Protein AF-A0A7S2AVC4-F1 (afdb_monomer_lite)

Radius of gyration: 18.55 Å; chains: 1; bounding box: 51×49×46 Å

Secondary structure (DSSP, 8-state):
---------PPP-----SSSTT-B-TTSSBHHHHHGGGTS-EEE----SS---EEE--S--EEEEEEESTTHHHHHHHHHHHHHTTT--EEEEEEEEPTT--SHHHHHHHHHHHHHHHHHHHTT-TTTTSPPGGGGEEEEPPPPSSS-HHHHHHHTHHHHHHHHHHTTPPP-

Organism: NCBI:txid236787

Structure (mmCIF, N/CA/C/O backbone):
data_AF-A0A7S2AVC4-F1
#
_entry.id   AF-A0A7S2AVC4-F1
#
loop_
_atom_site.group_PDB
_atom_site.id
_atom_site.type_symbol
_atom_site.label_atom_id
_atom_site.label_alt_id
_atom_site.label_comp_id
_atom_site.label_asym_id
_atom_site.label_entity_id
_atom_site.label_seq_id
_atom_site.pdbx_PDB_ins_code
_atom_site.Cartn_x
_atom_site.Cartn_y
_atom_site.Cartn_z
_atom_site.occupancy
_atom_site.B_iso_or_equiv
_atom_site.auth_seq_id
_atom_site.auth_comp_id
_atom_site.auth_asym_id
_atom_site.auth_atom_id
_atom_site.pdbx_PDB_model_num
ATOM 1 N N . ALA A 1 1 ? -36.467 -29.232 -3.369 1.00 39.41 1 ALA A N 1
ATOM 2 C CA . ALA A 1 1 ? -35.119 -29.154 -2.788 1.00 39.41 1 ALA A CA 1
ATOM 3 C C . ALA A 1 1 ? -34.151 -28.778 -3.899 1.00 39.41 1 ALA A C 1
ATOM 5 O O . ALA A 1 1 ? -33.600 -29.658 -4.531 1.00 39.41 1 ALA A O 1
ATOM 6 N N . GLU A 1 2 ? -34.013 -27.481 -4.162 1.00 35.97 2 GLU A N 1
ATOM 7 C CA . GLU A 1 2 ? -32.877 -26.891 -4.877 1.00 35.97 2 GLU A CA 1
ATOM 8 C C . GLU A 1 2 ? -32.658 -25.523 -4.230 1.00 35.97 2 GLU A C 1
ATOM 10 O O . GLU A 1 2 ? -33.353 -24.552 -4.517 1.00 35.97 2 GLU A O 1
ATOM 15 N N . ALA A 1 3 ? -31.768 -25.487 -3.241 1.00 42.81 3 ALA A N 1
ATOM 16 C CA . ALA A 1 3 ? -31.252 -24.249 -2.684 1.00 42.81 3 ALA A CA 1
ATOM 17 C C . ALA A 1 3 ? -30.098 -23.803 -3.587 1.00 42.81 3 ALA A C 1
ATOM 19 O O . ALA A 1 3 ? -28.941 -24.134 -3.341 1.00 42.81 3 ALA A O 1
ATOM 20 N N . LEU A 1 4 ? -30.420 -23.098 -4.671 1.00 43.47 4 LEU A N 1
ATOM 21 C CA . LEU A 1 4 ? -29.420 -22.405 -5.477 1.00 43.47 4 LEU A CA 1
ATOM 22 C C . LEU A 1 4 ? -29.094 -21.086 -4.775 1.00 43.47 4 LEU A C 1
ATOM 24 O O . LEU A 1 4 ? -29.768 -20.073 -4.952 1.00 43.47 4 LEU A O 1
ATOM 28 N N . GLY A 1 5 ? -28.069 -21.135 -3.923 1.00 37.22 5 GLY A N 1
ATOM 29 C CA . GLY A 1 5 ? -27.410 -19.958 -3.375 1.00 37.22 5 GLY A CA 1
ATOM 30 C C . GLY A 1 5 ? -26.788 -19.146 -4.506 1.00 37.22 5 GLY A C 1
ATOM 31 O O . GLY A 1 5 ? -25.650 -19.387 -4.896 1.00 37.22 5 GLY A O 1
ATOM 32 N N . GLY A 1 6 ? -27.545 -18.196 -5.054 1.00 3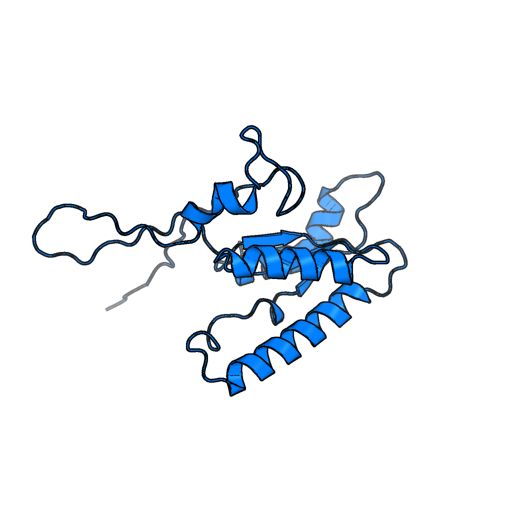8.56 6 GLY A N 1
ATOM 33 C CA . GLY A 1 6 ? -26.982 -17.153 -5.900 1.00 38.56 6 GLY A CA 1
ATOM 34 C C . GLY A 1 6 ? -25.980 -16.355 -5.071 1.00 38.56 6 GLY A C 1
ATOM 35 O O . GLY A 1 6 ? -26.344 -15.821 -4.023 1.00 38.56 6 GLY A O 1
ATOM 36 N N . ALA A 1 7 ? -24.720 -16.312 -5.507 1.00 49.44 7 ALA A N 1
ATOM 37 C CA . ALA A 1 7 ? -23.694 -15.495 -4.873 1.00 49.44 7 ALA A CA 1
ATOM 38 C C . ALA A 1 7 ? -24.198 -14.045 -4.790 1.00 49.44 7 ALA A C 1
ATOM 40 O O . ALA A 1 7 ? -24.420 -13.399 -5.817 1.00 49.44 7 ALA A O 1
ATOM 41 N N . GLN A 1 8 ? -24.433 -13.556 -3.571 1.00 47.81 8 GLN A N 1
ATOM 42 C CA . GLN A 1 8 ? -24.803 -12.167 -3.312 1.00 47.81 8 GLN A CA 1
ATOM 43 C C . GLN A 1 8 ? -23.666 -11.277 -3.830 1.00 47.81 8 GLN A C 1
ATOM 45 O O . GLN A 1 8 ? -22.575 -11.256 -3.264 1.00 47.81 8 GLN A O 1
ATOM 50 N N . ARG A 1 9 ? -23.891 -10.587 -4.954 1.00 54.25 9 ARG A N 1
ATOM 51 C CA . ARG A 1 9 ? -22.955 -9.582 -5.468 1.00 54.25 9 ARG A CA 1
ATOM 52 C C . ARG A 1 9 ? -23.174 -8.296 -4.683 1.00 54.25 9 ARG A C 1
ATOM 54 O O . ARG A 1 9 ? -24.168 -7.607 -4.893 1.00 54.25 9 ARG A O 1
ATOM 61 N N . HIS A 1 10 ? -22.258 -7.988 -3.774 1.00 61.53 10 HIS A N 1
ATOM 62 C CA . HIS A 1 10 ? -22.232 -6.684 -3.122 1.00 61.53 10 HIS A CA 1
ATOM 63 C C . HIS A 1 10 ? -21.694 -5.626 -4.102 1.00 61.53 10 HIS A C 1
ATOM 65 O O . HIS A 1 10 ? -20.789 -5.932 -4.883 1.00 61.53 10 HIS A O 1
ATOM 71 N N . PRO A 1 11 ? -22.248 -4.400 -4.114 1.00 71.62 11 PRO A N 1
ATOM 72 C CA . PRO A 1 11 ? -21.714 -3.316 -4.933 1.00 71.62 11 PRO A CA 1
ATOM 73 C C . PRO A 1 11 ? -20.292 -2.947 -4.479 1.00 71.62 11 PRO A C 1
ATOM 75 O O . PRO A 1 11 ? -20.041 -2.817 -3.282 1.00 71.62 11 PRO A O 1
ATOM 78 N N . LEU A 1 12 ? -19.372 -2.770 -5.434 1.00 77.38 12 LEU A N 1
ATOM 79 C CA . LEU A 1 12 ? -18.005 -2.305 -5.179 1.00 77.38 12 LEU A CA 1
ATOM 80 C C . LEU A 1 12 ? -17.975 -0.774 -5.136 1.00 77.38 12 LEU A C 1
ATOM 82 O O . LEU A 1 12 ? -18.397 -0.117 -6.088 1.00 77.38 12 LEU A O 1
ATOM 86 N N . MET A 1 13 ? -17.429 -0.219 -4.056 1.00 83.44 13 MET A N 1
ATOM 87 C CA . MET A 1 13 ? -17.100 1.199 -3.931 1.00 83.44 13 MET A CA 1
ATOM 88 C C . MET A 1 13 ? -15.586 1.344 -3.794 1.00 83.44 13 MET A C 1
ATOM 90 O O . MET A 1 13 ? -14.987 0.740 -2.909 1.00 83.44 13 MET A O 1
ATOM 94 N N . LEU A 1 14 ? -14.977 2.146 -4.667 1.00 86.69 14 LEU A N 1
ATOM 95 C CA . LEU A 1 14 ? -13.565 2.506 -4.583 1.00 86.69 14 LEU A CA 1
ATOM 96 C C . LEU A 1 14 ? -13.450 3.936 -4.055 1.00 86.69 14 LEU A C 1
ATOM 98 O O . LEU A 1 14 ? -14.119 4.839 -4.557 1.00 86.69 14 LEU A O 1
ATOM 102 N N . VAL A 1 15 ? -12.606 4.125 -3.042 1.00 89.81 15 VAL A N 1
ATOM 103 C CA . VAL A 1 15 ? -12.277 5.437 -2.477 1.00 89.81 15 VAL A CA 1
ATOM 104 C C . VAL A 1 15 ? -10.789 5.667 -2.698 1.00 89.81 15 VAL A C 1
ATOM 106 O O . VAL A 1 15 ? -9.959 5.021 -2.065 1.00 89.81 15 VAL A O 1
ATOM 109 N N . GLU A 1 16 ? -10.458 6.564 -3.621 1.00 93.38 16 GLU A N 1
ATOM 110 C CA . GLU A 1 16 ? -9.077 6.953 -3.899 1.00 93.38 16 GLU A CA 1
ATOM 111 C C . GLU A 1 16 ? -8.648 8.094 -2.965 1.00 93.38 16 GLU A C 1
ATOM 113 O O . GLU A 1 16 ? -9.352 9.094 -2.807 1.00 93.38 16 GLU A O 1
ATOM 118 N N . THR A 1 17 ? -7.488 7.937 -2.328 1.00 94.00 17 THR A N 1
ATOM 119 C CA . THR A 1 17 ? -6.855 8.962 -1.485 1.00 94.00 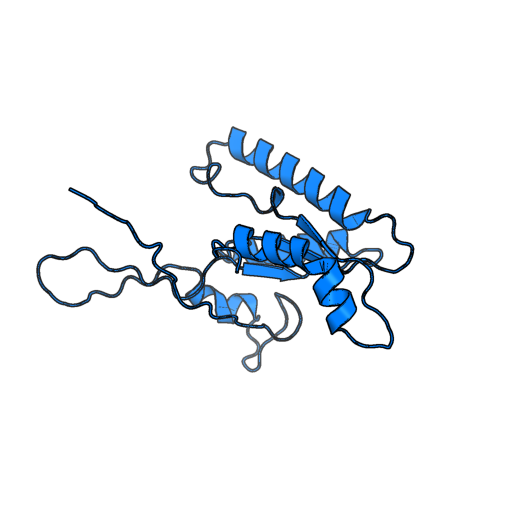17 THR A CA 1
ATOM 120 C C . THR A 1 17 ? -6.061 9.962 -2.328 1.00 94.00 17 THR A C 1
ATOM 122 O O . THR A 1 17 ? -5.679 9.667 -3.453 1.00 94.00 17 THR A O 1
ATOM 125 N N . ALA A 1 18 ? -5.729 11.135 -1.783 1.00 94.25 18 ALA A N 1
ATOM 126 C CA . ALA A 1 18 ? -4.965 12.151 -2.516 1.00 94.25 18 ALA A CA 1
ATOM 127 C C . ALA A 1 18 ? -3.482 12.196 -2.090 1.00 94.25 18 ALA A C 1
ATOM 129 O O . ALA A 1 18 ? -3.132 12.830 -1.101 1.00 94.25 18 ALA A O 1
ATOM 130 N N . GLY A 1 19 ? -2.576 11.579 -2.842 1.00 94.94 19 GLY A N 1
ATOM 131 C CA . GLY A 1 19 ? -1.161 11.497 -2.454 1.00 94.94 19 GLY A CA 1
ATOM 132 C C . GLY A 1 19 ? -0.866 10.279 -1.575 1.00 94.94 19 GLY A C 1
ATOM 133 O O . GLY A 1 19 ? -1.485 9.233 -1.743 1.00 94.94 19 GLY A O 1
ATOM 134 N N . GLY A 1 20 ? 0.115 10.383 -0.676 1.00 95.00 20 GLY A N 1
ATOM 135 C CA . GLY A 1 20 ? 0.579 9.258 0.141 1.00 95.00 20 GLY A CA 1
ATOM 136 C C . GLY A 1 20 ? -0.269 9.010 1.391 1.00 95.00 20 GLY A C 1
ATOM 137 O O . GLY A 1 20 ? -1.036 9.868 1.828 1.00 95.00 20 GLY A O 1
ATOM 138 N N . ALA A 1 21 ? -0.059 7.855 2.033 1.00 94.94 21 ALA A N 1
ATOM 139 C CA . ALA A 1 21 ? -0.800 7.436 3.230 1.00 94.94 21 ALA A CA 1
ATOM 140 C C . ALA A 1 21 ? -0.827 8.503 4.346 1.00 94.94 21 ALA A C 1
ATOM 142 O O . ALA A 1 21 ? -1.852 8.723 4.990 1.00 94.94 21 ALA A O 1
ATOM 143 N N . LEU A 1 22 ? 0.296 9.196 4.554 1.00 96.69 22 LEU A N 1
ATOM 144 C CA . LEU A 1 22 ? 0.447 10.247 5.566 1.00 96.69 22 LEU A CA 1
ATOM 145 C C . LEU A 1 22 ? 0.492 11.658 4.965 1.00 96.69 22 LEU A C 1
ATOM 147 O O . LEU A 1 22 ? 1.012 12.580 5.588 1.00 96.69 22 LEU A O 1
ATOM 151 N N . SER A 1 23 ? -0.029 11.853 3.754 1.00 97.44 23 SER A N 1
ATOM 152 C CA . SER A 1 23 ? -0.191 13.203 3.217 1.00 97.44 23 SER A CA 1
ATOM 153 C C . SER A 1 23 ? -1.181 13.999 4.083 1.00 97.44 23 SER A C 1
ATOM 155 O O . SER A 1 23 ? -2.190 13.439 4.521 1.00 97.44 23 SER A O 1
ATOM 157 N N . PRO A 1 24 ? -0.929 15.295 4.346 1.00 97.19 24 PRO A N 1
ATOM 158 C CA . PRO A 1 24 ? -1.878 16.139 5.060 1.00 97.19 24 PRO A CA 1
ATOM 159 C C . PRO A 1 24 ? -3.117 16.387 4.191 1.00 97.19 24 PRO A C 1
ATOM 161 O O . PRO A 1 24 ? -3.011 16.745 3.018 1.00 97.19 24 PRO A O 1
ATOM 164 N N . GLY A 1 25 ? -4.299 16.198 4.768 1.00 94.81 25 GLY A N 1
ATOM 165 C CA . GLY A 1 25 ? -5.562 16.611 4.169 1.00 94.81 25 GLY A CA 1
ATOM 166 C C . GLY A 1 25 ? -5.824 18.112 4.352 1.00 94.81 25 GLY A C 1
ATOM 167 O O . GLY A 1 25 ? -5.067 18.802 5.038 1.00 94.81 25 GLY A O 1
ATOM 168 N N . PRO A 1 26 ? -6.935 18.638 3.804 1.00 93.75 26 PRO A N 1
ATOM 169 C CA . PRO A 1 26 ? -7.289 20.058 3.915 1.00 93.75 26 PRO A CA 1
ATOM 170 C C . PRO A 1 26 ? -7.438 20.572 5.357 1.00 93.75 26 PRO A C 1
ATOM 172 O O . PRO A 1 26 ? -7.290 21.765 5.601 1.00 93.75 26 PRO A O 1
ATOM 175 N N . SER A 1 27 ? -7.717 19.683 6.318 1.00 93.31 27 SER A N 1
ATOM 176 C CA . SER A 1 27 ? -7.790 19.999 7.752 1.00 93.31 27 SER A CA 1
ATOM 177 C C . SER A 1 27 ? -6.427 20.023 8.459 1.00 93.31 27 SER A C 1
ATOM 179 O O . SER A 1 27 ? -6.367 20.334 9.645 1.00 93.31 27 SER A O 1
ATOM 181 N N . GLY A 1 28 ? -5.343 19.644 7.776 1.00 94.25 28 GLY A N 1
ATOM 182 C CA . GLY A 1 28 ? -4.017 19.423 8.361 1.00 94.25 28 GLY A CA 1
ATOM 183 C C . GLY A 1 28 ? -3.831 18.051 9.021 1.00 94.25 28 GLY A C 1
ATOM 184 O O . GLY A 1 28 ? -2.700 17.670 9.310 1.00 94.25 28 GLY A O 1
ATOM 185 N N . SER A 1 29 ? -4.906 17.282 9.225 1.00 96.50 29 SER A N 1
ATOM 186 C CA . SER A 1 29 ? -4.829 15.880 9.664 1.00 96.50 29 SER A CA 1
ATOM 187 C C . SER A 1 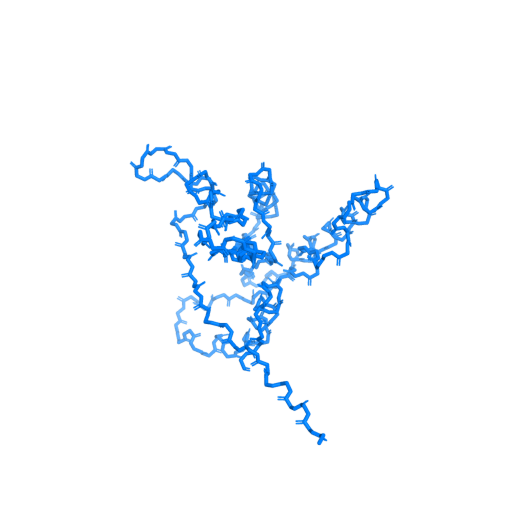29 ? -4.216 15.002 8.572 1.00 96.50 29 SER A C 1
ATOM 189 O O . SER A 1 29 ? -4.411 15.273 7.388 1.00 96.50 29 SER A O 1
ATOM 191 N N . LEU A 1 30 ? -3.509 13.933 8.941 1.00 97.44 30 LEU A N 1
ATOM 192 C CA . LEU A 1 30 ? -2.974 12.984 7.961 1.00 97.44 30 LEU A CA 1
ATOM 193 C C . LEU A 1 30 ? -4.126 12.206 7.314 1.00 97.44 30 LEU A C 1
ATOM 195 O O . LEU A 1 30 ? -5.118 11.907 7.979 1.00 97.44 30 LEU A O 1
ATOM 199 N N . GLN A 1 31 ? -4.014 11.836 6.039 1.00 95.19 31 GLN A N 1
ATOM 200 C CA . GLN A 1 31 ? -5.094 11.108 5.362 1.00 95.19 31 GLN A CA 1
ATOM 201 C C . GLN A 1 31 ? -5.420 9.764 6.002 1.00 95.19 31 GLN A C 1
ATOM 203 O O . GLN A 1 31 ? -6.599 9.453 6.164 1.00 95.19 31 GLN A O 1
ATOM 208 N N . ALA A 1 32 ? -4.413 9.017 6.453 1.00 94.12 32 ALA A N 1
ATOM 209 C CA . ALA A 1 32 ? -4.649 7.802 7.224 1.00 94.12 32 ALA A CA 1
ATOM 210 C C . ALA A 1 32 ? -5.410 8.056 8.546 1.00 94.12 32 ALA A C 1
ATOM 212 O O . ALA A 1 32 ? -6.036 7.149 9.069 1.00 94.12 32 ALA A O 1
ATOM 213 N N . ASP A 1 33 ? -5.405 9.270 9.101 1.00 94.19 33 ASP A N 1
ATOM 214 C CA . ASP A 1 33 ? -6.227 9.584 10.279 1.00 94.19 33 ASP A CA 1
ATOM 215 C C . ASP A 1 33 ? -7.658 9.981 9.873 1.00 94.19 33 ASP A C 1
ATOM 217 O O . ASP A 1 33 ? -8.615 9.671 10.578 1.00 94.19 33 ASP A O 1
ATOM 221 N N . ILE A 1 34 ? -7.820 10.636 8.716 1.00 92.00 34 ILE A N 1
ATOM 222 C CA . ILE A 1 34 ? -9.126 11.048 8.176 1.00 92.00 34 ILE A CA 1
ATOM 223 C C . ILE A 1 34 ? -10.002 9.830 7.858 1.00 92.00 34 ILE A C 1
ATOM 225 O O . ILE A 1 34 ? -11.200 9.853 8.141 1.00 92.00 34 ILE A O 1
ATOM 229 N N . TYR A 1 35 ? -9.420 8.772 7.284 1.00 89.44 35 TYR A N 1
ATOM 230 C CA . TYR A 1 35 ? -10.171 7.579 6.879 1.00 89.44 35 TYR A CA 1
ATOM 231 C C . TYR A 1 35 ? -10.164 6.448 7.922 1.00 89.44 35 TYR A C 1
ATOM 233 O O . TYR A 1 35 ? -10.936 5.506 7.763 1.00 89.44 35 TYR A O 1
ATOM 241 N N . ALA A 1 36 ? -9.378 6.540 9.003 1.00 86.69 36 ALA A N 1
ATOM 242 C CA . ALA A 1 36 ? -9.345 5.524 10.063 1.00 86.69 36 ALA A CA 1
ATOM 243 C C . ALA A 1 36 ? -10.735 5.170 10.636 1.00 86.69 36 ALA A C 1
ATOM 245 O O . ALA A 1 36 ? -11.004 3.988 10.841 1.00 86.69 36 ALA A O 1
ATOM 246 N N . PRO A 1 37 ? -11.683 6.115 10.833 1.00 83.69 37 PRO A N 1
ATOM 247 C CA . PRO A 1 37 ? -13.023 5.766 11.312 1.00 83.69 37 PRO A CA 1
ATOM 248 C C . PRO A 1 37 ? -13.794 4.806 10.394 1.00 83.69 37 PRO A C 1
ATOM 250 O O . PRO A 1 37 ? -14.731 4.157 10.847 1.00 83.69 37 PRO A O 1
ATOM 253 N N . LEU A 1 38 ? -13.415 4.703 9.116 1.00 79.12 38 LEU A N 1
ATOM 254 C CA . LEU A 1 38 ? -14.063 3.825 8.145 1.00 79.12 38 LEU A CA 1
ATOM 255 C C . LEU A 1 38 ? -13.546 2.379 8.188 1.00 79.12 38 LEU A C 1
ATOM 257 O O . LEU A 1 38 ? -14.189 1.502 7.615 1.00 79.12 38 LEU A O 1
ATOM 261 N N . THR A 1 39 ? -12.410 2.116 8.845 1.00 74.75 39 THR A N 1
ATOM 262 C CA . THR A 1 39 ? -11.786 0.779 8.877 1.00 74.75 39 THR A CA 1
ATOM 263 C C . THR A 1 39 ? -12.390 -0.137 9.939 1.00 74.75 39 THR A C 1
ATOM 265 O O . THR A 1 39 ? -12.217 -1.353 9.883 1.00 74.75 39 THR A O 1
ATOM 268 N N . THR A 1 40 ? -13.139 0.429 10.890 1.00 67.19 40 THR A N 1
ATOM 269 C CA . THR A 1 40 ? -13.832 -0.331 11.934 1.00 67.19 40 THR A CA 1
ATOM 270 C C . THR A 1 40 ? -15.296 -0.570 11.552 1.00 67.19 40 THR A C 1
ATOM 272 O O . THR A 1 40 ? -15.957 0.342 11.048 1.00 67.19 40 THR A O 1
ATOM 275 N N . PRO A 1 41 ? -15.849 -1.777 11.782 1.00 63.59 41 PRO A N 1
ATOM 276 C CA . PRO A 1 41 ? -17.262 -2.028 11.537 1.00 63.59 41 PRO A CA 1
ATOM 277 C C . PRO A 1 41 ? -18.125 -1.122 12.419 1.00 63.59 41 PRO A C 1
ATOM 279 O O . PRO A 1 41 ? -18.087 -1.210 13.649 1.00 63.59 41 PRO A O 1
ATOM 282 N N . ILE A 1 42 ? -18.944 -0.273 11.801 1.00 59.25 42 ILE A N 1
ATOM 283 C CA . ILE A 1 42 ? -19.906 0.533 12.547 1.00 59.25 42 ILE A CA 1
ATOM 284 C C . ILE A 1 42 ? -21.101 -0.367 12.856 1.00 59.25 42 ILE A C 1
ATOM 286 O O . ILE A 1 42 ? -21.829 -0.814 11.966 1.00 59.25 42 ILE A O 1
ATOM 290 N N . SER A 1 43 ? -21.298 -0.655 14.141 1.00 57.94 43 SER A N 1
ATOM 291 C CA . SER A 1 43 ? -22.513 -1.313 14.613 1.00 57.94 43 SER A CA 1
ATOM 292 C C . SER A 1 43 ? -23.616 -0.268 14.709 1.00 57.94 43 SER A C 1
ATOM 294 O O . SER A 1 43 ? -23.591 0.588 15.590 1.00 57.94 43 SER A O 1
ATOM 296 N N . VAL A 1 44 ? -24.574 -0.316 13.786 1.00 57.31 44 VAL A N 1
ATOM 297 C CA . VAL A 1 44 ? -25.778 0.515 13.861 1.00 57.31 44 VAL A CA 1
ATOM 298 C C . VAL A 1 44 ? -26.837 -0.283 14.613 1.00 57.31 44 VAL A C 1
ATOM 300 O O . VAL A 1 44 ? -27.250 -1.349 14.155 1.00 57.31 44 VAL A O 1
ATOM 303 N N . ASP A 1 45 ? -27.278 0.220 15.769 1.00 59.59 45 ASP A N 1
ATOM 304 C CA . ASP A 1 45 ? -28.475 -0.311 16.420 1.00 59.59 45 ASP A CA 1
ATOM 305 C C . ASP A 1 45 ? -29.697 0.107 15.599 1.00 59.59 45 ASP A C 1
ATOM 307 O O . ASP A 1 45 ? -30.152 1.254 15.631 1.00 59.59 45 ASP A O 1
ATOM 311 N N . VAL A 1 46 ? -30.204 -0.826 14.800 1.00 56.66 46 VAL A N 1
ATOM 312 C CA . VAL A 1 46 ? -31.462 -0.653 14.080 1.00 56.66 46 VAL A CA 1
ATOM 313 C C . VAL A 1 46 ? -32.572 -0.974 15.077 1.00 56.66 46 VAL A C 1
ATOM 315 O O . VAL A 1 46 ? -33.076 -2.094 15.104 1.00 56.66 46 VAL A O 1
ATOM 318 N N . GLY A 1 47 ? -32.880 -0.003 15.944 1.00 49.66 47 GLY A N 1
ATOM 319 C CA . GLY A 1 47 ? -33.785 -0.145 17.087 1.00 49.66 47 GLY A CA 1
ATOM 320 C C . GLY A 1 47 ? -34.984 -1.051 16.795 1.00 49.66 47 GLY A C 1
ATOM 321 O O . GLY A 1 47 ? -35.861 -0.716 15.998 1.00 49.66 47 GLY A O 1
ATOM 322 N N . GLY A 1 48 ? -34.996 -2.228 17.425 1.00 53.91 48 GLY A N 1
ATOM 323 C CA . GLY A 1 48 ? -35.934 -3.282 17.049 1.00 53.91 48 GLY A CA 1
ATOM 324 C C . GLY A 1 48 ? -35.825 -4.573 17.853 1.00 53.91 48 GLY A C 1
ATOM 325 O O . GLY A 1 48 ? -35.911 -5.638 17.259 1.00 53.91 48 GLY A O 1
ATOM 326 N N . GLY A 1 49 ? -35.632 -4.490 19.175 1.00 54.75 49 GLY A N 1
ATOM 327 C CA . GLY A 1 49 ? -36.015 -5.490 20.196 1.00 54.75 49 GLY A CA 1
ATOM 328 C C . GLY A 1 49 ? -35.387 -6.895 20.184 1.00 54.75 49 GLY A C 1
ATOM 329 O O . GLY A 1 49 ? -35.268 -7.495 21.245 1.00 54.75 49 GLY A O 1
ATOM 330 N N . ALA A 1 50 ? -34.990 -7.440 19.038 1.00 54.75 50 ALA A N 1
ATOM 331 C CA . ALA A 1 50 ? -34.337 -8.734 18.880 1.00 54.75 50 ALA A CA 1
ATOM 332 C C . ALA A 1 50 ? -33.900 -8.904 17.417 1.00 54.75 50 ALA A C 1
ATOM 334 O O . ALA A 1 50 ? -34.588 -9.554 16.633 1.00 54.75 50 ALA A O 1
ATOM 335 N N . ARG A 1 51 ? -32.764 -8.321 17.030 1.00 51.78 51 ARG A N 1
ATOM 336 C CA . ARG A 1 51 ? -31.988 -8.739 15.854 1.00 51.78 51 ARG A CA 1
ATOM 337 C C . ARG A 1 51 ? -30.556 -8.249 16.018 1.00 51.78 51 ARG A C 1
ATOM 339 O O . ARG A 1 51 ? -30.324 -7.117 16.423 1.00 51.78 51 ARG A O 1
ATOM 346 N N . THR A 1 52 ? -29.626 -9.159 15.763 1.00 46.72 52 THR A N 1
ATOM 347 C CA . THR A 1 52 ? -28.176 -8.962 15.724 1.00 46.72 52 THR A CA 1
ATOM 348 C C . THR A 1 52 ? -27.839 -7.641 15.026 1.00 46.72 52 THR A C 1
ATOM 350 O O . THR A 1 52 ? -28.423 -7.391 13.967 1.00 46.72 52 THR A O 1
ATOM 353 N N . PRO A 1 53 ? -26.929 -6.803 15.563 1.00 47.84 53 PRO A N 1
ATOM 354 C CA . PRO A 1 53 ? -26.494 -5.608 14.854 1.00 47.84 53 PRO A CA 1
ATOM 355 C C . PRO A 1 53 ? -26.001 -6.029 13.470 1.00 47.84 53 PRO A C 1
ATOM 357 O O . PRO A 1 53 ? -25.118 -6.879 13.344 1.00 47.84 53 PRO A O 1
ATOM 360 N N . ALA A 1 54 ? -26.601 -5.468 12.423 1.00 49.78 54 ALA A N 1
ATOM 361 C CA . ALA A 1 54 ? -26.003 -5.533 11.104 1.00 49.78 54 ALA A CA 1
ATOM 362 C C . ALA A 1 54 ? -24.799 -4.592 11.157 1.00 49.78 54 ALA A C 1
ATOM 364 O O . ALA A 1 54 ? -24.949 -3.377 11.041 1.00 49.78 54 ALA A O 1
ATOM 365 N N . ALA A 1 55 ? -23.616 -5.140 11.431 1.00 52.47 55 ALA A N 1
ATOM 366 C CA . ALA A 1 55 ? -22.380 -4.395 11.276 1.00 52.47 55 ALA A CA 1
ATOM 367 C C . ALA A 1 55 ? -22.255 -4.052 9.788 1.00 52.47 55 ALA A C 1
ATOM 369 O O . ALA A 1 55 ? -22.036 -4.929 8.953 1.00 52.47 55 ALA A O 1
ATOM 370 N N . VAL A 1 56 ? -22.472 -2.783 9.448 1.00 51.28 56 VAL A N 1
ATOM 371 C CA . VAL A 1 56 ? -22.208 -2.293 8.100 1.00 51.28 56 VAL A CA 1
ATOM 372 C C . VAL A 1 56 ? -20.760 -1.840 8.109 1.00 51.28 56 VAL A C 1
ATOM 374 O O . VAL A 1 56 ? -20.432 -0.753 8.583 1.00 51.28 56 VAL A O 1
ATOM 377 N N . GLN A 1 57 ? -19.874 -2.706 7.628 1.00 55.53 57 GLN A N 1
ATOM 378 C CA . GLN A 1 57 ? -18.507 -2.308 7.334 1.00 55.53 57 GLN A CA 1
ATOM 379 C C . GLN A 1 57 ? -18.523 -1.526 6.019 1.00 55.53 57 GLN A C 1
ATOM 381 O O . GLN A 1 57 ? -18.741 -2.092 4.951 1.00 55.53 57 GLN A O 1
ATOM 386 N N . LEU A 1 58 ? -18.388 -0.202 6.122 1.00 55.81 58 LEU A N 1
ATOM 387 C CA . LEU A 1 58 ? -18.493 0.712 4.980 1.00 55.81 58 LEU A CA 1
ATOM 388 C C . LEU A 1 58 ? -17.279 0.635 4.051 1.00 55.81 58 LEU A C 1
ATOM 390 O O . LEU A 1 58 ? -17.419 0.898 2.859 1.00 55.81 58 LEU A O 1
ATOM 394 N N . VAL A 1 59 ? -16.104 0.277 4.576 1.00 62.88 59 VAL A N 1
ATOM 395 C CA . VAL A 1 59 ? -14.872 0.150 3.794 1.00 62.88 59 VAL A CA 1
ATOM 396 C C . VAL A 1 59 ? -14.234 -1.204 4.087 1.00 62.88 59 VAL A C 1
ATOM 398 O O . VAL A 1 59 ? -14.003 -1.565 5.241 1.00 62.88 59 VAL A O 1
ATOM 401 N N . GLY A 1 60 ? -14.024 -1.975 3.017 1.00 73.62 60 GLY A N 1
ATOM 402 C CA . GLY A 1 60 ? -13.329 -3.259 3.052 1.00 73.62 60 GLY A CA 1
ATOM 403 C C . GLY A 1 60 ? -11.819 -3.094 3.233 1.00 73.62 60 GLY A C 1
ATOM 404 O O . GLY A 1 60 ? -11.333 -2.091 3.754 1.00 73.62 60 GLY A O 1
ATOM 405 N N . ARG A 1 61 ? -11.055 -4.091 2.787 1.00 86.50 61 ARG A N 1
ATOM 406 C CA . ARG A 1 61 ? -9.591 -4.064 2.890 1.00 86.50 61 ARG A CA 1
ATOM 407 C C . ARG A 1 61 ? -9.000 -2.976 1.996 1.00 86.50 61 ARG A C 1
ATOM 409 O O . ARG A 1 61 ? -9.482 -2.731 0.892 1.00 86.50 61 ARG A O 1
ATOM 416 N N . SER A 1 62 ? -7.936 -2.342 2.468 1.00 89.62 62 SER A N 1
ATOM 417 C CA . SER A 1 62 ? -7.227 -1.281 1.751 1.00 89.62 62 SER A CA 1
ATOM 418 C C . SER A 1 62 ? -6.231 -1.847 0.745 1.00 89.62 62 SER A C 1
ATOM 420 O O . SER A 1 62 ? -5.649 -2.906 0.969 1.00 89.62 62 SER A O 1
ATOM 422 N N . VAL A 1 63 ? -5.989 -1.124 -0.345 1.00 93.75 63 VAL A N 1
ATOM 423 C CA . VAL A 1 63 ? -4.904 -1.420 -1.291 1.00 93.75 63 VAL A CA 1
ATOM 424 C C . VAL A 1 63 ? -3.828 -0.360 -1.122 1.00 93.75 63 VAL A C 1
ATOM 426 O O . VAL A 1 63 ? -4.121 0.830 -1.214 1.00 93.75 63 VAL A O 1
ATOM 429 N N . LEU A 1 64 ? -2.588 -0.782 -0.880 1.00 96.31 64 LEU A N 1
ATOM 430 C CA . LEU A 1 64 ? -1.438 0.114 -0.855 1.00 96.31 64 LEU A CA 1
ATOM 431 C C . LEU A 1 64 ? -0.733 0.065 -2.209 1.00 96.31 64 LEU A C 1
ATOM 433 O O . LEU A 1 64 ? -0.182 -0.965 -2.585 1.00 96.31 64 LEU A O 1
ATOM 437 N N . VAL A 1 65 ? -0.709 1.187 -2.923 1.00 96.25 65 VAL A N 1
ATOM 438 C CA . VAL A 1 65 ? 0.170 1.349 -4.085 1.00 96.25 65 VAL A CA 1
ATOM 439 C C . VAL A 1 65 ? 1.547 1.771 -3.572 1.00 96.25 65 VAL A C 1
ATOM 441 O O . VAL A 1 65 ? 1.698 2.860 -3.019 1.00 96.25 65 VAL A O 1
ATOM 444 N N . GLY A 1 66 ? 2.527 0.878 -3.678 1.00 94.44 66 GLY A N 1
ATOM 445 C CA . GLY A 1 66 ? 3.911 1.125 -3.284 1.00 94.44 66 GLY A CA 1
ATOM 446 C C . GLY A 1 66 ? 4.758 1.712 -4.415 1.00 94.44 66 GLY A C 1
ATOM 447 O O . GLY A 1 66 ? 4.273 1.987 -5.513 1.00 94.44 66 GLY A O 1
ATOM 448 N N . ASP A 1 67 ? 6.047 1.897 -4.138 1.00 92.25 67 ASP A N 1
ATOM 449 C CA . ASP A 1 67 ? 7.004 2.492 -5.076 1.00 92.25 67 ASP A CA 1
ATOM 450 C C . ASP A 1 67 ? 7.937 1.425 -5.676 1.00 92.25 67 ASP A C 1
ATOM 452 O O . ASP A 1 67 ? 8.681 0.748 -4.960 1.00 92.25 67 ASP A O 1
ATOM 456 N N . GLY A 1 68 ? 7.897 1.270 -7.001 1.00 90.38 68 GLY A N 1
ATOM 457 C CA . GLY A 1 68 ? 8.753 0.345 -7.753 1.00 90.38 68 GLY A CA 1
ATOM 458 C C . GLY A 1 68 ? 10.167 0.870 -8.024 1.00 90.38 68 GLY A C 1
ATOM 459 O O . GLY A 1 68 ? 10.994 0.150 -8.575 1.00 90.38 68 GLY A O 1
ATOM 460 N N . ARG A 1 69 ? 10.486 2.114 -7.643 1.00 89.94 69 ARG A N 1
ATOM 461 C CA . ARG A 1 69 ? 11.813 2.713 -7.866 1.00 89.94 69 ARG A CA 1
ATOM 462 C C . ARG A 1 69 ? 12.858 2.235 -6.861 1.00 89.94 69 ARG A C 1
ATOM 464 O O . ARG A 1 69 ? 12.558 1.628 -5.829 1.00 89.94 69 ARG A O 1
ATOM 471 N N . LEU A 1 70 ? 14.120 2.578 -7.126 1.00 88.06 70 LEU A N 1
ATOM 472 C CA . LEU A 1 70 ? 15.204 2.404 -6.160 1.00 88.06 70 LEU A CA 1
ATOM 473 C C . LEU A 1 70 ? 14.895 3.169 -4.861 1.00 88.06 70 LEU A C 1
ATOM 475 O O . LEU A 1 70 ? 14.618 4.365 -4.884 1.00 88.06 70 LEU A O 1
ATOM 479 N N . GLY A 1 71 ? 14.966 2.469 -3.725 1.00 87.69 71 GLY A N 1
ATOM 480 C CA . GLY A 1 71 ? 14.568 2.992 -2.411 1.00 87.69 71 GLY A CA 1
ATOM 481 C C . GLY A 1 71 ? 13.088 2.776 -2.067 1.00 87.69 71 GLY A C 1
ATOM 482 O O . GLY A 1 71 ? 12.700 2.952 -0.909 1.00 87.69 71 GLY A O 1
ATOM 483 N N . GLY A 1 72 ? 12.282 2.313 -3.026 1.00 92.81 72 GLY A N 1
ATOM 484 C CA . GLY A 1 72 ? 10.842 2.128 -2.879 1.00 92.81 72 GLY A CA 1
ATOM 485 C C . GLY A 1 72 ? 10.426 1.063 -1.861 1.00 92.81 72 GLY A C 1
ATOM 486 O O . GLY A 1 72 ? 9.375 1.204 -1.237 1.00 92.81 72 GLY A O 1
ATOM 487 N N . ILE A 1 73 ? 11.276 0.062 -1.583 1.00 94.06 73 ILE A N 1
ATOM 488 C CA . ILE A 1 73 ? 11.043 -0.939 -0.520 1.00 94.06 73 ILE A CA 1
ATOM 489 C C . ILE A 1 73 ? 10.813 -0.255 0.833 1.00 94.06 73 ILE A C 1
ATOM 491 O O . ILE A 1 73 ? 9.805 -0.496 1.493 1.00 94.06 73 ILE A O 1
ATOM 495 N N . SER A 1 74 ? 11.731 0.629 1.239 1.00 95.44 74 SER A N 1
ATOM 496 C CA . SER A 1 74 ? 11.671 1.301 2.544 1.00 95.44 74 SER A CA 1
ATOM 497 C C . SER A 1 74 ? 10.456 2.227 2.650 1.00 95.44 74 SER A C 1
ATOM 499 O O . SER A 1 74 ? 9.766 2.246 3.670 1.00 95.44 74 SER A O 1
ATOM 501 N N . VAL A 1 75 ? 10.151 2.953 1.569 1.00 95.25 75 VAL A N 1
ATOM 502 C CA . VAL A 1 75 ? 8.979 3.837 1.486 1.00 95.25 75 VAL A CA 1
ATOM 503 C C . VAL A 1 75 ? 7.685 3.034 1.611 1.00 95.25 75 VAL A C 1
ATOM 505 O O . VAL A 1 75 ? 6.811 3.392 2.401 1.00 95.25 75 VAL A O 1
ATOM 508 N N . THR A 1 76 ? 7.588 1.920 0.886 1.00 96.44 76 THR A N 1
ATOM 509 C CA . THR A 1 76 ? 6.413 1.042 0.888 1.00 96.44 76 THR A CA 1
ATOM 510 C C . THR A 1 76 ? 6.197 0.409 2.262 1.00 96.44 76 THR A C 1
ATOM 512 O O . THR A 1 76 ? 5.086 0.468 2.781 1.00 96.44 76 THR A O 1
ATOM 515 N N . LEU A 1 77 ? 7.249 -0.121 2.898 1.00 95.81 77 LEU A N 1
ATOM 516 C CA . LEU A 1 77 ? 7.157 -0.681 4.253 1.00 95.81 77 LEU A CA 1
ATOM 517 C C . LEU A 1 77 ? 6.778 0.380 5.290 1.00 95.81 77 LEU A C 1
ATOM 519 O O . LEU A 1 77 ? 5.913 0.137 6.125 1.00 95.81 77 LEU A O 1
ATOM 523 N N . SER A 1 78 ? 7.361 1.577 5.204 1.00 96.50 78 SER A N 1
ATOM 524 C CA . SER A 1 78 ? 7.033 2.678 6.118 1.00 96.50 78 SER A CA 1
ATOM 525 C C . SER A 1 78 ? 5.564 3.098 5.999 1.00 96.50 78 SER A C 1
ATOM 527 O O . SER A 1 78 ? 4.908 3.361 7.007 1.00 96.50 78 SER A O 1
ATOM 529 N N . ALA A 1 79 ? 5.032 3.151 4.773 1.00 97.12 79 ALA A N 1
ATOM 530 C CA . ALA A 1 79 ? 3.620 3.433 4.530 1.00 97.12 79 ALA A CA 1
ATOM 531 C C . ALA A 1 79 ? 2.715 2.302 5.040 1.00 97.12 79 ALA A C 1
ATOM 533 O O . ALA A 1 79 ? 1.714 2.583 5.699 1.00 97.12 79 ALA A O 1
ATOM 534 N N . LEU A 1 80 ? 3.087 1.043 4.787 1.00 95.75 80 LEU A N 1
ATOM 535 C CA . LEU A 1 80 ? 2.366 -0.135 5.265 1.00 95.75 80 LEU A CA 1
ATOM 536 C C . LEU A 1 80 ? 2.260 -0.142 6.794 1.00 95.75 80 LEU A C 1
ATOM 538 O O . LEU A 1 80 ? 1.155 -0.189 7.327 1.00 95.75 80 LEU A O 1
ATOM 542 N N . GLU A 1 81 ? 3.381 -0.001 7.505 1.00 94.25 81 GLU A N 1
ATOM 543 C CA . GLU A 1 81 ? 3.387 0.045 8.971 1.00 94.25 81 GLU A CA 1
ATOM 544 C C . GLU A 1 81 ? 2.563 1.217 9.514 1.00 94.25 81 GLU A C 1
ATOM 546 O O . GLU A 1 81 ? 1.876 1.093 10.530 1.00 94.25 81 GLU A O 1
ATOM 551 N N . ALA A 1 82 ? 2.623 2.375 8.852 1.00 95.00 82 ALA A N 1
ATOM 552 C CA . ALA A 1 82 ? 1.864 3.542 9.269 1.00 95.00 82 ALA A CA 1
ATOM 553 C C . ALA A 1 82 ? 0.346 3.337 9.143 1.00 95.00 82 ALA A C 1
ATOM 555 O O . ALA A 1 82 ? -0.392 3.833 10.002 1.00 95.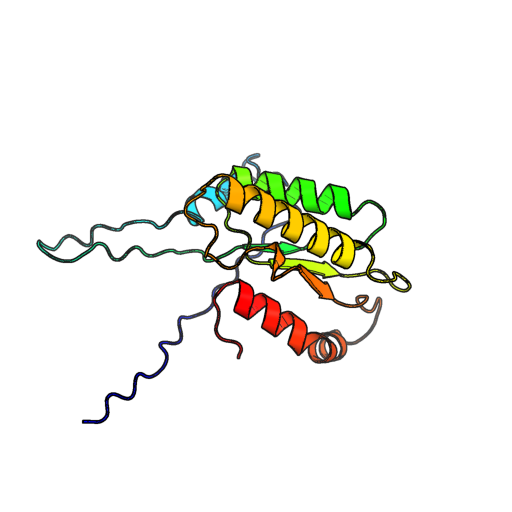00 82 ALA A O 1
ATOM 556 N N . LEU A 1 83 ? -0.107 2.628 8.105 1.00 93.31 83 LEU A N 1
ATOM 557 C CA . LEU A 1 83 ? -1.504 2.242 7.909 1.00 93.31 83 LEU A CA 1
ATOM 558 C C . LEU A 1 83 ? -1.924 1.176 8.929 1.00 93.31 83 LEU A C 1
ATOM 560 O O . LEU A 1 83 ? -2.901 1.364 9.650 1.00 93.31 83 LEU A O 1
ATOM 564 N N . GLU A 1 84 ? -1.160 0.096 9.068 1.00 89.56 84 GLU A N 1
ATOM 565 C CA . GLU A 1 84 ? -1.485 -1.003 9.988 1.00 89.56 84 GLU A CA 1
ATOM 566 C C . GLU A 1 84 ? -1.561 -0.530 11.447 1.00 89.56 84 GLU A C 1
ATOM 568 O O . GLU A 1 84 ? -2.495 -0.876 12.170 1.00 89.56 84 GLU A O 1
ATOM 573 N N . ARG A 1 85 ? -0.655 0.361 11.881 1.00 89.31 85 ARG A N 1
ATOM 574 C CA . ARG A 1 85 ? -0.713 0.966 13.228 1.00 89.31 85 ARG A CA 1
ATOM 575 C C . ARG A 1 85 ? -1.962 1.812 13.480 1.00 89.31 85 ARG A C 1
ATOM 577 O O . ARG A 1 85 ? -2.270 2.094 14.635 1.00 89.31 85 ARG A O 1
ATOM 584 N N . ARG A 1 86 ? -2.664 2.231 12.427 1.00 89.56 86 ARG A N 1
ATOM 585 C CA . ARG A 1 86 ? -3.937 2.966 12.494 1.00 89.56 86 ARG A CA 1
ATOM 586 C C . ARG A 1 86 ? -5.156 2.054 12.352 1.00 89.56 86 ARG A C 1
ATOM 588 O O . ARG A 1 86 ? -6.273 2.551 12.280 1.00 89.56 86 ARG A O 1
ATOM 595 N N . GLY A 1 87 ? -4.952 0.737 12.333 1.00 85.38 87 GLY A N 1
ATOM 596 C CA . GLY A 1 87 ? -6.030 -0.243 12.228 1.00 85.38 87 GLY A CA 1
ATOM 597 C C . GLY A 1 87 ? -6.563 -0.412 10.808 1.00 85.38 87 GLY A C 1
ATOM 598 O O . GLY A 1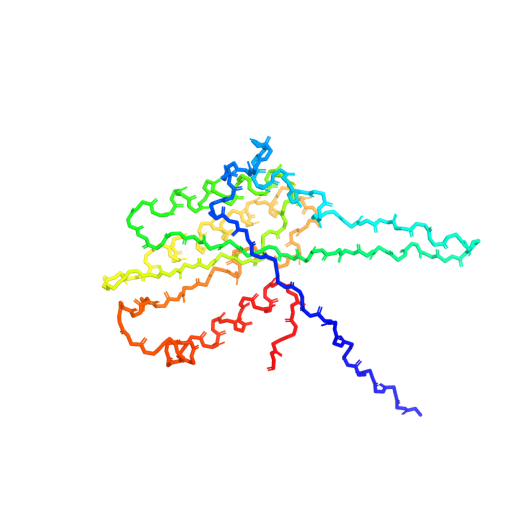 87 ? -7.707 -0.828 10.636 1.00 85.38 87 GLY A O 1
ATOM 599 N N . TYR A 1 88 ? -5.771 -0.068 9.789 1.00 89.06 88 TYR A N 1
ATOM 600 C CA . TYR A 1 88 ? -6.086 -0.446 8.416 1.00 89.06 88 TYR A CA 1
ATOM 601 C C . TYR A 1 88 ? -5.739 -1.912 8.196 1.00 89.06 88 TYR A C 1
ATOM 603 O O . TYR A 1 88 ? -4.616 -2.335 8.461 1.00 89.06 88 TYR A O 1
ATOM 611 N N . ASP A 1 89 ? -6.688 -2.653 7.635 1.00 87.88 89 ASP A N 1
ATOM 612 C CA . ASP A 1 89 ? -6.438 -3.974 7.074 1.00 87.88 89 ASP A CA 1
ATOM 613 C C . ASP A 1 89 ? -6.006 -3.814 5.610 1.00 87.88 89 ASP A C 1
ATOM 615 O O . ASP A 1 89 ? -6.834 -3.574 4.725 1.00 87.88 89 ASP A O 1
ATOM 619 N N . VAL A 1 90 ? -4.698 -3.866 5.351 1.00 90.75 90 VAL A N 1
ATOM 620 C CA . VAL A 1 90 ? -4.160 -3.786 3.988 1.00 90.75 90 VAL A CA 1
ATOM 621 C C . VAL A 1 90 ? -4.288 -5.162 3.336 1.00 90.75 90 VAL A C 1
ATOM 623 O O . VAL A 1 90 ? -3.703 -6.147 3.767 1.00 90.75 90 VAL A O 1
ATOM 626 N N . GLY A 1 91 ? -5.107 -5.257 2.292 1.00 90.19 91 GLY A N 1
ATOM 627 C CA . GLY A 1 91 ? -5.359 -6.499 1.569 1.00 90.19 91 GLY A CA 1
ATOM 628 C C . GLY A 1 91 ? -4.354 -6.801 0.480 1.00 90.19 91 GLY A C 1
ATOM 629 O O . GLY A 1 91 ? -4.115 -7.969 0.218 1.00 90.19 91 GLY A O 1
ATOM 630 N N . ALA A 1 92 ? -3.769 -5.778 -0.133 1.00 93.38 92 ALA A N 1
ATOM 631 C CA . ALA A 1 92 ? -2.805 -5.944 -1.210 1.00 93.38 92 ALA A CA 1
ATOM 632 C C . ALA A 1 92 ? -1.781 -4.809 -1.208 1.00 93.38 92 ALA A C 1
ATOM 634 O O . ALA A 1 92 ? -2.119 -3.661 -0.900 1.00 93.38 92 ALA A O 1
ATOM 635 N N . VAL A 1 93 ? -0.553 -5.133 -1.612 1.00 95.94 93 VAL A N 1
ATOM 636 C CA . VAL A 1 93 ? 0.485 -4.156 -1.962 1.00 95.94 93 VAL A CA 1
ATOM 637 C C . VAL A 1 93 ? 0.736 -4.269 -3.457 1.00 95.94 93 VAL A C 1
ATOM 639 O O . VAL A 1 93 ? 1.119 -5.330 -3.939 1.00 95.94 93 VAL A O 1
ATOM 642 N N . VAL A 1 94 ? 0.515 -3.186 -4.193 1.00 95.69 94 VAL A N 1
ATOM 643 C CA . VAL A 1 94 ? 0.684 -3.139 -5.647 1.00 95.69 94 VAL A CA 1
ATOM 644 C C . VAL A 1 94 ? 1.888 -2.275 -5.978 1.00 95.69 94 VAL A C 1
ATOM 646 O O . VAL A 1 94 ? 1.965 -1.139 -5.520 1.00 95.69 94 VAL A O 1
ATOM 649 N N . LEU A 1 95 ? 2.812 -2.783 -6.783 1.00 94.50 95 LEU A N 1
ATOM 650 C CA . LEU A 1 95 ? 3.961 -2.030 -7.278 1.00 94.50 95 LEU A CA 1
ATOM 651 C C . LEU A 1 95 ? 3.841 -1.866 -8.785 1.00 94.50 95 LEU A C 1
ATOM 653 O O . LEU A 1 95 ? 3.567 -2.835 -9.485 1.00 94.50 95 LEU A O 1
ATOM 657 N N . ILE A 1 96 ? 4.062 -0.649 -9.273 1.00 90.56 96 ILE A N 1
ATOM 658 C CA . ILE A 1 96 ? 4.311 -0.403 -10.694 1.00 90.56 96 ILE A CA 1
ATOM 659 C C . ILE A 1 96 ? 5.825 -0.371 -10.854 1.00 90.56 96 ILE A C 1
ATOM 661 O O . ILE A 1 96 ? 6.486 0.527 -10.331 1.00 90.56 96 ILE A O 1
ATOM 665 N N . GLU A 1 97 ? 6.363 -1.386 -11.513 1.00 86.94 97 GLU A N 1
ATOM 666 C CA . GLU A 1 97 ? 7.800 -1.588 -11.662 1.00 86.94 97 GLU A CA 1
ATOM 667 C C . GLU A 1 97 ? 8.374 -0.644 -12.724 1.00 86.94 97 GLU A C 1
ATOM 669 O O . GLU A 1 97 ? 7.690 -0.240 -13.662 1.00 86.94 97 GLU A O 1
ATOM 674 N N . GLU A 1 98 ? 9.638 -0.252 -12.587 1.00 84.94 98 GLU A N 1
ATOM 675 C CA . GLU A 1 98 ? 10.299 0.585 -13.594 1.00 84.94 98 GLU A CA 1
ATOM 676 C C . GLU A 1 98 ? 10.804 -0.271 -14.765 1.00 84.94 98 GLU A C 1
ATOM 678 O O . GLU A 1 98 ? 11.142 -1.448 -14.614 1.00 84.94 98 GLU A O 1
ATOM 683 N N . ALA A 1 99 ? 10.886 0.319 -15.958 1.00 79.62 99 ALA A N 1
ATOM 684 C CA . ALA A 1 99 ? 11.383 -0.394 -17.129 1.00 79.62 99 ALA A CA 1
ATOM 685 C C . ALA A 1 99 ? 12.837 -0.847 -16.906 1.00 79.62 99 ALA A C 1
ATOM 687 O O . ALA A 1 99 ? 13.704 -0.040 -16.576 1.00 79.62 99 ALA A O 1
ATOM 688 N N . GLY A 1 100 ? 13.103 -2.142 -17.101 1.00 73.62 100 GLY A N 1
ATOM 689 C CA . GLY A 1 100 ? 14.418 -2.736 -16.841 1.00 73.62 100 GLY A CA 1
ATOM 690 C C . GLY A 1 100 ? 14.698 -3.064 -15.368 1.00 73.62 100 GLY A C 1
ATOM 691 O O . GLY A 1 100 ? 15.826 -3.429 -15.052 1.00 73.62 100 GLY A O 1
ATOM 692 N N . SER A 1 101 ? 13.704 -2.943 -14.480 1.00 71.19 101 SER A N 1
ATOM 693 C CA . SER A 1 101 ? 13.731 -3.531 -13.134 1.00 71.19 101 SER A CA 1
ATOM 694 C C . SER A 1 101 ? 13.446 -5.034 -13.221 1.00 71.19 101 SER A C 1
ATOM 696 O O . SER A 1 101 ? 12.469 -5.437 -13.850 1.00 71.19 101 SER A O 1
ATOM 698 N N . ASP A 1 102 ? 14.244 -5.865 -12.546 1.00 74.69 102 ASP A N 1
ATOM 699 C CA . ASP A 1 102 ? 14.012 -7.315 -12.422 1.00 74.69 102 ASP A CA 1
ATOM 700 C C . ASP A 1 102 ? 12.942 -7.648 -11.352 1.00 74.69 102 ASP A C 1
ATOM 702 O O . ASP A 1 102 ? 13.023 -8.669 -10.680 1.00 74.69 102 ASP A O 1
ATOM 706 N N . ASN A 1 103 ? 11.954 -6.769 -11.129 1.00 75.19 103 ASN A N 1
ATOM 707 C CA . ASN A 1 103 ? 10.910 -6.904 -10.095 1.00 75.19 103 ASN A CA 1
ATOM 708 C C . ASN A 1 103 ? 11.433 -7.095 -8.655 1.00 75.19 103 ASN A C 1
ATOM 710 O O . ASN A 1 103 ? 10.717 -7.604 -7.784 1.00 75.19 103 ASN A O 1
ATOM 714 N N . VAL A 1 104 ? 12.670 -6.663 -8.389 1.00 84.31 104 VAL A N 1
ATOM 715 C CA . VAL A 1 104 ? 13.404 -6.911 -7.135 1.00 84.31 104 VAL A CA 1
ATOM 716 C C . VAL A 1 104 ? 12.627 -6.426 -5.908 1.00 84.31 104 VAL A C 1
ATOM 718 O O . VAL A 1 104 ? 12.636 -7.078 -4.863 1.00 84.31 104 VAL A O 1
ATOM 721 N N . ASN A 1 105 ? 11.918 -5.299 -6.030 1.00 89.62 105 ASN A N 1
ATOM 722 C CA . ASN A 1 105 ? 11.135 -4.744 -4.931 1.00 89.62 105 ASN A CA 1
ATOM 723 C C . ASN A 1 105 ? 9.952 -5.652 -4.571 1.00 89.62 105 ASN A C 1
ATOM 725 O O . ASN A 1 105 ? 9.756 -5.950 -3.392 1.00 89.62 105 ASN A O 1
ATOM 729 N N . SER A 1 106 ? 9.176 -6.107 -5.561 1.00 90.06 106 SER A N 1
ATOM 730 C CA . SER A 1 106 ? 8.018 -6.975 -5.317 1.00 90.06 106 SER A CA 1
ATOM 731 C C . SER A 1 106 ? 8.407 -8.335 -4.737 1.00 90.06 106 SER A C 1
ATOM 733 O O . SER A 1 106 ? 7.729 -8.834 -3.838 1.00 90.06 106 SER A O 1
ATOM 735 N N . GLU A 1 107 ? 9.511 -8.922 -5.204 1.00 91.12 107 GLU A N 1
ATOM 736 C CA . GLU A 1 107 ? 10.015 -10.200 -4.700 1.00 91.12 107 GLU A CA 1
ATOM 737 C C . GLU A 1 107 ? 10.498 -10.076 -3.257 1.00 91.12 107 GLU A C 1
ATOM 739 O O . GLU A 1 107 ? 10.093 -10.869 -2.405 1.00 91.12 107 GLU A O 1
ATOM 744 N N . PHE A 1 108 ? 11.281 -9.035 -2.960 1.00 92.75 108 PHE A N 1
ATOM 745 C CA . PHE A 1 108 ? 11.731 -8.763 -1.600 1.00 92.75 108 PHE A CA 1
ATOM 746 C C . PHE A 1 108 ? 10.555 -8.530 -0.647 1.00 92.75 108 PHE A C 1
ATOM 748 O O . PHE A 1 108 ? 10.521 -9.101 0.441 1.00 92.75 108 PHE A O 1
ATOM 755 N N . LEU A 1 109 ? 9.586 -7.695 -1.038 1.00 93.12 109 LEU A N 1
ATOM 756 C CA . LEU A 1 109 ? 8.425 -7.384 -0.201 1.00 93.12 109 LEU A CA 1
ATOM 757 C C . LEU A 1 109 ? 7.574 -8.627 0.063 1.00 93.12 109 LEU A C 1
ATOM 759 O O . LEU A 1 109 ? 7.116 -8.808 1.189 1.00 93.12 109 LEU A O 1
ATOM 763 N N . ARG A 1 110 ? 7.398 -9.498 -0.937 1.00 91.88 110 ARG A N 1
ATOM 764 C CA . ARG A 1 110 ? 6.678 -10.766 -0.776 1.00 91.88 110 ARG A CA 1
ATOM 765 C C . ARG A 1 110 ? 7.360 -11.659 0.257 1.00 91.88 110 ARG A C 1
ATOM 767 O O . ARG A 1 110 ? 6.726 -12.028 1.241 1.00 91.88 110 ARG A O 1
ATOM 774 N N . GLU A 1 111 ? 8.655 -11.915 0.084 1.00 91.56 111 GLU A N 1
ATOM 775 C CA . GLU A 1 111 ? 9.432 -12.745 1.010 1.00 91.56 111 GLU A CA 1
ATOM 776 C C . GLU A 1 111 ? 9.438 -12.159 2.430 1.00 91.56 111 GLU A C 1
ATOM 778 O O . GLU A 1 111 ? 9.156 -12.855 3.406 1.00 91.56 111 GLU A O 1
ATOM 783 N N . TYR A 1 112 ? 9.688 -10.853 2.559 1.00 91.69 112 TYR A N 1
ATOM 784 C CA . TYR A 1 112 ? 9.692 -10.170 3.850 1.00 91.69 112 TYR A CA 1
ATOM 785 C C . TYR A 1 112 ? 8.343 -10.293 4.572 1.00 91.69 112 TYR A C 1
ATOM 787 O O . TYR A 1 112 ? 8.304 -10.611 5.763 1.00 91.69 112 TYR A O 1
ATOM 795 N N . LEU A 1 113 ? 7.231 -10.064 3.866 1.00 90.69 113 LEU A N 1
ATOM 796 C CA . LEU A 1 113 ? 5.897 -10.150 4.455 1.00 90.69 113 LEU A CA 1
ATOM 797 C C . LEU A 1 113 ? 5.510 -11.595 4.793 1.00 90.69 113 LEU A C 1
ATOM 799 O O . LEU A 1 113 ? 4.849 -11.805 5.810 1.00 90.69 113 LEU A O 1
ATOM 803 N N . HIS A 1 114 ? 5.958 -12.592 4.021 1.00 88.44 114 HIS A N 1
ATOM 804 C CA . HIS A 1 114 ? 5.762 -14.007 4.358 1.00 88.44 114 HIS A CA 1
ATOM 805 C C . HIS A 1 114 ? 6.512 -14.395 5.635 1.00 88.44 114 HIS A C 1
ATOM 807 O O . HIS A 1 114 ? 5.929 -15.018 6.525 1.00 88.44 114 HIS A O 1
ATOM 813 N N . LEU A 1 115 ? 7.771 -13.972 5.778 1.00 87.44 115 LEU A N 1
ATOM 814 C CA . LEU A 1 115 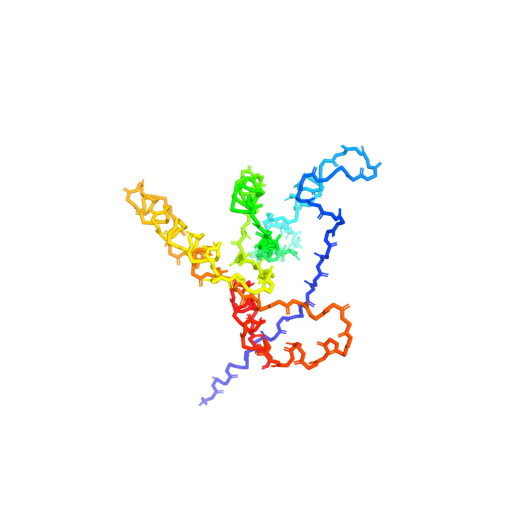? 8.563 -14.204 6.992 1.00 87.44 115 LEU A CA 1
ATOM 815 C C . LEU A 1 115 ? 7.972 -13.491 8.217 1.00 87.44 115 LEU A C 1
ATOM 817 O O . LEU A 1 115 ? 7.930 -14.063 9.313 1.00 87.44 115 LEU A O 1
ATOM 821 N N . ARG A 1 116 ? 7.485 -12.257 8.037 1.00 86.12 116 ARG A N 1
ATOM 822 C CA . ARG A 1 116 ? 6.777 -11.503 9.079 1.00 86.12 116 ARG A CA 1
ATOM 823 C C . ARG A 1 116 ? 5.514 -12.240 9.525 1.00 86.12 116 ARG A C 1
ATOM 825 O O . ARG A 1 116 ? 5.359 -12.492 10.715 1.00 86.12 116 ARG A O 1
ATOM 832 N N . ALA A 1 117 ? 4.669 -12.662 8.584 1.00 81.69 117 ALA A N 1
ATOM 833 C CA . ALA A 1 117 ? 3.441 -13.395 8.881 1.00 81.69 117 ALA A CA 1
ATOM 834 C C . ALA A 1 117 ? 3.716 -14.717 9.620 1.00 81.69 117 ALA A C 1
ATOM 836 O O . ALA A 1 117 ? 3.030 -15.042 10.589 1.00 81.69 117 ALA A O 1
ATOM 837 N N . ALA A 1 118 ? 4.753 -15.460 9.218 1.00 79.19 118 ALA A N 1
ATOM 838 C CA . ALA A 1 118 ? 5.163 -16.686 9.901 1.00 79.19 118 ALA A CA 1
ATOM 839 C C . ALA A 1 118 ? 5.637 -16.428 11.345 1.00 79.19 118 ALA A C 1
ATOM 841 O O . ALA A 1 118 ? 5.345 -17.217 12.248 1.00 79.19 118 ALA A O 1
ATOM 842 N N . SER A 1 119 ? 6.333 -15.311 11.575 1.00 77.06 119 SER A N 1
ATOM 843 C CA . SER A 1 119 ? 6.777 -14.888 12.910 1.00 77.06 119 SER A CA 1
ATOM 844 C C . SER A 1 119 ? 5.595 -14.488 13.800 1.00 77.06 119 SER A C 1
ATOM 846 O O . SER A 1 119 ? 5.528 -14.898 14.960 1.00 77.06 119 SER A O 1
ATOM 848 N N . ASP A 1 120 ? 4.626 -13.760 13.241 1.00 71.75 120 ASP A N 1
ATOM 849 C CA . ASP A 1 120 ? 3.409 -13.344 13.940 1.00 71.75 120 ASP A CA 1
ATOM 850 C C . ASP A 1 120 ? 2.520 -14.556 14.295 1.00 71.75 120 ASP A C 1
ATOM 852 O O . ASP A 1 120 ? 1.961 -14.608 15.395 1.00 71.75 120 ASP A O 1
ATOM 856 N N . TYR A 1 121 ? 2.468 -15.593 13.444 1.00 57.88 121 TYR A N 1
ATOM 857 C CA . TYR A 1 121 ? 1.749 -16.853 13.710 1.00 57.88 121 TYR A CA 1
ATOM 858 C C . TYR A 1 121 ? 2.295 -17.586 14.948 1.00 57.88 121 TYR A C 1
ATOM 860 O O . TYR A 1 121 ? 1.534 -18.119 15.758 1.00 57.88 121 TYR A O 1
ATOM 868 N N . GLY A 1 122 ? 3.619 -17.574 15.143 1.00 56.44 122 GLY A N 1
ATOM 869 C CA . GLY A 1 122 ? 4.277 -18.166 16.313 1.00 56.44 122 GLY A CA 1
ATOM 870 C C . GLY A 1 122 ? 3.967 -17.459 17.639 1.00 56.44 122 GLY A C 1
ATOM 871 O O . GLY A 1 122 ? 4.151 -18.049 18.703 1.00 56.44 122 GLY A O 1
ATOM 872 N N . SER A 1 123 ? 3.465 -16.220 17.589 1.00 57.47 123 SER A N 1
ATOM 873 C CA . SER A 1 123 ? 3.142 -15.407 18.769 1.00 57.47 123 SER A CA 1
ATOM 874 C C . SER A 1 123 ? 1.715 -15.607 19.309 1.00 57.47 123 SER A C 1
ATOM 876 O O . SER A 1 123 ? 1.396 -15.110 20.388 1.00 57.47 123 SER A O 1
ATOM 878 N N . GLY A 1 124 ? 0.860 -16.360 18.598 1.00 49.91 124 GLY A N 1
ATOM 879 C CA . GLY A 1 124 ? -0.524 -16.629 19.008 1.00 49.91 124 GLY A CA 1
ATOM 880 C C . GLY A 1 124 ? -1.523 -15.511 18.683 1.00 49.91 124 GLY A C 1
ATOM 881 O O . GLY A 1 124 ? -2.576 -15.442 19.318 1.00 49.91 124 GLY A O 1
ATOM 882 N N . HIS A 1 125 ? -1.222 -14.635 17.715 1.00 48.75 125 HIS A N 1
ATOM 883 C CA . HIS A 1 125 ? -2.153 -13.588 17.290 1.00 48.75 125 HIS A CA 1
ATOM 884 C C . HIS A 1 125 ? -3.390 -14.214 16.603 1.00 48.75 125 HIS A C 1
ATOM 886 O O . HIS A 1 125 ? -3.236 -14.972 15.644 1.00 48.75 125 HIS A O 1
ATOM 892 N N . PRO A 1 126 ? -4.624 -13.906 17.046 1.00 47.75 126 PRO A N 1
ATOM 893 C CA . PRO A 1 126 ? -5.847 -14.613 16.633 1.00 47.75 126 PRO A CA 1
ATOM 894 C C . PRO A 1 126 ? -6.254 -14.442 15.158 1.00 47.75 126 PRO A C 1
ATOM 896 O O . PRO A 1 126 ? -7.201 -15.090 14.723 1.00 47.75 126 PRO A O 1
ATOM 899 N N . ASP A 1 127 ? -5.551 -13.606 14.391 1.00 50.06 127 ASP A N 1
ATOM 900 C CA . ASP A 1 127 ? -5.942 -13.203 13.030 1.00 50.06 127 ASP A CA 1
ATOM 901 C C . ASP A 1 127 ? -5.084 -13.843 11.925 1.00 50.06 127 ASP A C 1
ATOM 903 O O . ASP A 1 127 ? -5.212 -13.543 10.744 1.00 50.06 127 ASP A O 1
ATOM 907 N N . ALA A 1 128 ? -4.204 -14.776 12.295 1.00 43.94 128 ALA A N 1
ATOM 908 C CA . ALA A 1 128 ? -3.239 -15.380 11.381 1.00 43.94 128 ALA A CA 1
ATOM 909 C C . ALA A 1 128 ? -3.867 -16.328 10.326 1.00 43.94 128 ALA A C 1
ATOM 911 O O . ALA A 1 128 ? -3.175 -16.832 9.444 1.00 43.94 128 ALA A O 1
ATOM 912 N N . ALA A 1 129 ? -5.182 -16.566 10.409 1.00 42.97 129 ALA A N 1
ATOM 913 C CA . ALA A 1 129 ? -5.971 -17.301 9.419 1.00 42.97 129 ALA A CA 1
ATOM 914 C C . ALA A 1 129 ? -6.653 -16.390 8.372 1.00 42.97 129 ALA A C 1
ATOM 916 O O . ALA A 1 129 ? -7.209 -16.901 7.396 1.00 42.97 129 ALA A O 1
ATOM 917 N N . ALA A 1 130 ? -6.637 -15.063 8.555 1.00 53.28 130 ALA A N 1
ATOM 918 C CA . ALA A 1 130 ? -7.077 -14.116 7.537 1.00 53.28 130 ALA A CA 1
ATOM 919 C C . ALA A 1 130 ? -6.040 -14.058 6.403 1.00 53.28 130 ALA A C 1
ATOM 921 O O . ALA A 1 130 ? -4.843 -14.196 6.647 1.00 53.28 130 ALA A O 1
ATOM 922 N N . ARG A 1 131 ? -6.484 -13.862 5.151 1.00 57.78 131 ARG A N 1
ATOM 923 C CA . ARG A 1 131 ? -5.568 -13.669 4.010 1.00 57.78 131 ARG A CA 1
ATOM 924 C C . ARG A 1 131 ? -4.571 -12.572 4.373 1.00 57.78 131 ARG A C 1
ATOM 926 O O . ARG A 1 131 ? -4.973 -11.452 4.694 1.00 57.78 131 ARG A O 1
ATOM 933 N N . THR A 1 132 ? -3.291 -12.914 4.368 1.00 67.12 132 THR A N 1
ATOM 934 C CA . THR A 1 132 ? -2.249 -11.980 4.776 1.00 67.12 132 THR A CA 1
ATOM 935 C C . THR A 1 132 ? -1.901 -11.072 3.604 1.00 67.12 132 THR A C 1
ATOM 937 O O . THR A 1 132 ? -1.987 -11.482 2.446 1.00 67.12 132 THR A O 1
ATOM 940 N N . THR A 1 133 ? -1.466 -9.844 3.883 1.00 74.88 133 THR A N 1
ATOM 941 C CA . THR A 1 133 ? -0.924 -8.930 2.863 1.00 74.88 133 THR A CA 1
ATOM 942 C C . THR A 1 133 ? 0.207 -9.582 2.055 1.00 74.88 133 THR A C 1
ATOM 944 O O . THR A 1 133 ? 0.394 -9.268 0.881 1.00 74.88 133 THR A O 1
ATOM 947 N N . ALA A 1 134 ? 0.940 -10.519 2.670 1.00 67.56 134 ALA A N 1
ATOM 948 C CA . ALA A 1 134 ? 2.032 -11.265 2.050 1.00 67.56 134 ALA A CA 1
ATOM 949 C C . ALA A 1 134 ? 1.588 -12.070 0.821 1.00 67.56 134 ALA A C 1
ATOM 951 O O . ALA A 1 134 ? 2.302 -12.135 -0.179 1.00 67.56 134 ALA A O 1
ATOM 952 N N . ASP A 1 135 ? 0.372 -12.617 0.860 1.00 75.19 135 ASP A N 1
ATOM 953 C CA . ASP A 1 135 ? -0.191 -13.415 -0.231 1.00 75.19 135 ASP A CA 1
ATOM 954 C C . ASP A 1 135 ? -0.646 -12.555 -1.422 1.00 75.19 135 ASP A C 1
ATOM 956 O O . ASP A 1 135 ? -1.041 -13.087 -2.459 1.00 75.19 135 ASP A O 1
ATOM 960 N N . ALA A 1 136 ? -0.588 -11.227 -1.284 1.00 84.25 136 ALA A N 1
ATOM 961 C CA . ALA A 1 136 ? -1.124 -10.264 -2.235 1.00 84.25 136 ALA A CA 1
ATOM 962 C C . ALA A 1 136 ? -0.161 -9.095 -2.512 1.00 84.25 136 ALA A C 1
ATOM 964 O O . ALA A 1 136 ? -0.582 -7.946 -2.673 1.00 84.25 136 ALA A O 1
ATOM 965 N N . VAL A 1 137 ? 1.140 -9.388 -2.607 1.00 93.25 137 VAL A N 1
ATOM 966 C CA . VAL A 1 137 ? 2.098 -8.479 -3.255 1.00 93.25 137 VAL A CA 1
ATOM 967 C C . VAL A 1 137 ? 2.008 -8.675 -4.767 1.00 93.25 137 VAL A C 1
ATOM 969 O O . VAL A 1 137 ? 2.379 -9.730 -5.288 1.00 93.25 137 VAL A O 1
ATOM 972 N N . VAL A 1 138 ? 1.510 -7.662 -5.470 1.00 93.12 138 VAL A N 1
ATOM 973 C CA . VAL A 1 138 ? 1.225 -7.689 -6.907 1.00 93.12 138 VAL A CA 1
ATOM 974 C C . VAL A 1 138 ? 2.180 -6.751 -7.636 1.00 93.12 138 VAL A C 1
ATOM 976 O O . VAL A 1 138 ? 2.238 -5.559 -7.342 1.00 93.12 138 VAL A O 1
ATOM 979 N N . ALA A 1 139 ? 2.914 -7.288 -8.607 1.00 92.44 139 ALA A N 1
ATOM 980 C CA . ALA A 1 139 ? 3.768 -6.505 -9.492 1.00 92.44 139 ALA A CA 1
ATOM 981 C C . ALA A 1 139 ? 3.035 -6.236 -10.809 1.00 92.44 139 ALA A C 1
ATOM 983 O O . ALA A 1 139 ? 2.586 -7.165 -11.487 1.00 92.44 139 ALA A O 1
ATOM 984 N N . LEU A 1 140 ? 2.921 -4.964 -11.162 1.00 91.56 140 LEU A N 1
ATOM 985 C CA . LEU A 1 140 ? 2.519 -4.504 -12.479 1.00 91.56 140 LEU A CA 1
ATOM 986 C C . LEU A 1 140 ? 3.787 -4.115 -13.236 1.00 91.56 140 LEU A C 1
ATOM 988 O O . LEU A 1 140 ? 4.681 -3.483 -12.671 1.00 91.56 140 LEU A O 1
ATOM 992 N N . GLY A 1 141 ? 3.868 -4.501 -14.506 1.00 87.12 141 GLY A N 1
ATOM 993 C CA . GLY A 1 141 ? 4.963 -4.099 -15.375 1.00 87.12 141 GLY A CA 1
ATOM 994 C C . GLY A 1 141 ? 4.997 -2.582 -15.584 1.00 87.12 141 GLY A C 1
ATOM 995 O O . GLY A 1 141 ? 4.066 -1.867 -15.188 1.00 87.12 141 GLY A O 1
ATOM 996 N N . PRO A 1 142 ? 6.052 -2.073 -16.236 1.00 87.06 142 PRO A N 1
ATOM 997 C CA . PRO A 1 142 ? 6.240 -0.645 -16.410 1.00 87.06 142 PRO A CA 1
ATOM 998 C C . PRO A 1 142 ? 5.059 -0.001 -17.111 1.00 87.06 142 PRO A C 1
ATOM 1000 O O . PRO A 1 142 ? 4.601 -0.453 -18.161 1.00 87.06 142 PRO A O 1
ATOM 1003 N N . HIS A 1 143 ? 4.575 1.075 -16.502 1.00 82.38 143 HIS A N 1
ATOM 1004 C CA . HIS A 1 143 ? 3.547 1.905 -17.097 1.00 82.38 143 HIS A CA 1
ATOM 1005 C C . HIS A 1 143 ? 4.100 2.558 -18.377 1.00 82.38 143 HIS A C 1
ATOM 1007 O O . HIS A 1 143 ? 5.176 3.168 -18.329 1.00 82.38 143 HIS A O 1
ATOM 1013 N N . PRO A 1 144 ? 3.389 2.478 -19.516 1.00 80.19 144 PRO A N 1
ATOM 1014 C CA . PRO A 1 144 ? 3.858 3.061 -20.764 1.00 80.19 144 PRO A CA 1
ATOM 1015 C C . PRO A 1 144 ? 3.954 4.592 -20.628 1.00 80.19 144 PRO A C 1
ATOM 1017 O O . PRO A 1 144 ? 2.992 5.225 -20.192 1.00 80.19 144 PRO A O 1
ATOM 1020 N N . PRO A 1 145 ? 5.091 5.224 -20.976 1.00 74.44 145 PRO A N 1
ATOM 1021 C CA . PRO A 1 145 ? 5.247 6.674 -20.840 1.00 74.44 145 PRO A CA 1
ATOM 1022 C C . PRO A 1 145 ? 4.304 7.448 -21.775 1.00 74.44 145 PRO A C 1
ATOM 1024 O O . PRO A 1 145 ? 3.851 8.536 -21.430 1.00 74.44 145 PRO A O 1
ATOM 1027 N N . GLU A 1 146 ? 3.984 6.867 -22.935 1.00 78.12 146 GLU A N 1
ATOM 1028 C CA . GLU A 1 146 ? 3.044 7.377 -23.935 1.00 78.12 146 GLU A CA 1
ATOM 1029 C C . GLU A 1 146 ? 2.289 6.189 -24.564 1.00 78.12 146 GLU A C 1
ATOM 1031 O O . GLU A 1 146 ? 2.858 5.106 -24.707 1.00 78.12 146 GLU A O 1
ATOM 1036 N N . GLY A 1 147 ? 1.022 6.374 -24.954 1.00 72.50 147 GLY A N 1
ATOM 1037 C CA . GLY A 1 147 ? 0.207 5.341 -25.615 1.00 72.50 147 GLY A CA 1
ATOM 1038 C C . GLY A 1 147 ? -1.094 4.976 -24.880 1.00 72.50 147 GLY A C 1
ATOM 1039 O O . GLY A 1 147 ? -1.409 5.555 -23.838 1.00 72.50 147 GLY A O 1
ATOM 1040 N N . PRO A 1 148 ? -1.905 4.058 -25.443 1.00 81.94 148 PRO A N 1
ATOM 1041 C CA . PRO A 1 148 ? -3.200 3.696 -24.877 1.00 81.94 148 PRO A CA 1
ATOM 1042 C C . PRO A 1 148 ? -3.048 2.808 -23.633 1.00 81.94 148 PRO A C 1
ATOM 1044 O O . PRO A 1 148 ? -2.632 1.657 -23.714 1.00 81.94 148 PRO A O 1
ATOM 1047 N N . LEU A 1 149 ? -3.492 3.309 -22.477 1.00 89.88 149 LEU A N 1
ATOM 1048 C CA . LEU A 1 149 ? -3.479 2.567 -21.204 1.00 89.88 149 LEU A CA 1
ATOM 1049 C C . LEU A 1 149 ? -4.336 1.298 -21.206 1.00 89.88 149 LEU A C 1
ATOM 1051 O O . LEU A 1 149 ? -4.163 0.440 -20.346 1.00 89.88 149 LEU A O 1
ATOM 1055 N N . LEU A 1 150 ? -5.271 1.178 -22.151 1.00 90.62 150 LEU A N 1
ATOM 1056 C CA . LEU A 1 150 ? -6.167 0.030 -22.230 1.00 90.62 150 LEU A CA 1
ATOM 1057 C C . LEU A 1 150 ? -5.419 -1.264 -22.568 1.00 90.62 150 LEU A C 1
ATOM 1059 O O . LEU A 1 150 ? -5.737 -2.301 -22.001 1.00 90.62 150 LEU A O 1
ATOM 1063 N N . GLU A 1 151 ? -4.424 -1.206 -23.455 1.00 90.94 151 GLU A N 1
ATOM 1064 C CA . GLU A 1 151 ? -3.626 -2.385 -23.814 1.00 90.94 151 GLU A CA 1
ATOM 1065 C C . GLU A 1 151 ? -2.820 -2.864 -22.606 1.00 90.94 151 GLU A C 1
ATOM 1067 O O . GLU A 1 151 ? -2.932 -4.022 -22.214 1.00 90.94 151 GLU A O 1
ATOM 1072 N N . TRP A 1 152 ? -2.129 -1.940 -21.933 1.00 91.38 152 TRP A N 1
ATOM 1073 C CA . TRP A 1 152 ? -1.423 -2.232 -20.686 1.00 91.38 152 TRP A CA 1
ATOM 1074 C C . TRP A 1 152 ? -2.366 -2.775 -19.604 1.00 91.38 152 TRP A C 1
ATOM 1076 O O . TRP A 1 152 ? -2.029 -3.730 -18.909 1.00 91.38 152 TRP A O 1
ATOM 1086 N N . PHE A 1 153 ? -3.573 -2.221 -19.466 1.00 92.19 153 PHE A N 1
ATOM 1087 C CA . PHE A 1 153 ? -4.564 -2.737 -18.524 1.00 92.19 153 PHE A CA 1
ATOM 1088 C C . PHE A 1 153 ? -4.977 -4.179 -18.853 1.00 92.19 153 PHE A C 1
ATOM 1090 O O . PHE A 1 153 ? -5.027 -5.016 -17.952 1.00 92.19 153 PHE A O 1
ATOM 1097 N N . GLU A 1 154 ? -5.260 -4.486 -20.122 1.00 92.19 154 GLU A N 1
ATOM 1098 C CA . GLU A 1 154 ? -5.645 -5.838 -20.538 1.00 92.19 154 GLU A CA 1
ATOM 1099 C C . GLU A 1 154 ? -4.493 -6.842 -20.362 1.00 92.19 154 GLU A C 1
ATOM 1101 O O . GLU A 1 154 ? -4.736 -7.961 -19.907 1.00 92.19 154 GLU A O 1
ATOM 1106 N N . GLU A 1 155 ? -3.243 -6.437 -20.614 1.00 92.75 155 GLU A N 1
ATOM 1107 C CA . GLU A 1 155 ? -2.043 -7.238 -20.319 1.00 92.75 155 GLU A CA 1
ATOM 1108 C C . GLU A 1 155 ? -1.910 -7.576 -18.826 1.00 92.75 155 GLU A C 1
ATOM 1110 O O . GLU A 1 155 ? -1.436 -8.656 -18.474 1.00 92.75 155 GLU A O 1
ATOM 1115 N N . HIS A 1 156 ? -2.374 -6.683 -17.945 1.00 93.62 156 HIS A N 1
ATOM 1116 C CA . HIS A 1 156 ? -2.272 -6.820 -16.488 1.00 93.62 156 HIS A CA 1
ATOM 1117 C C . HIS A 1 156 ? -3.585 -7.232 -15.802 1.00 93.62 156 HIS A C 1
ATOM 1119 O O . HIS A 1 156 ? -3.720 -7.187 -14.575 1.00 93.62 156 HIS A O 1
ATOM 1125 N N . LYS A 1 157 ? -4.592 -7.650 -16.570 1.00 92.75 157 LYS A N 1
ATOM 1126 C CA . LYS A 1 157 ? -5.937 -7.948 -16.059 1.00 92.75 157 LYS A CA 1
ATOM 1127 C C . LYS A 1 157 ? -5.960 -9.061 -15.014 1.00 92.75 157 LYS A C 1
ATOM 1129 O O . LYS A 1 157 ? -6.772 -9.020 -14.089 1.00 92.75 157 LYS A O 1
ATOM 1134 N N . ALA A 1 158 ? -5.065 -10.041 -15.141 1.00 92.75 158 ALA A N 1
ATOM 1135 C CA . ALA A 1 158 ? -4.921 -11.116 -14.164 1.00 92.75 158 ALA A CA 1
ATOM 1136 C C . ALA A 1 158 ? -4.480 -10.568 -12.796 1.00 92.75 158 ALA A C 1
ATOM 1138 O O . ALA A 1 158 ? -5.107 -10.888 -11.786 1.00 92.75 158 ALA A O 1
ATOM 1139 N N . GLN A 1 159 ? -3.492 -9.670 -12.791 1.00 92.75 159 GLN A N 1
ATOM 1140 C CA . GLN A 1 159 ? -2.981 -8.991 -11.604 1.00 92.75 159 GLN A CA 1
ATOM 1141 C C . GLN A 1 159 ? -4.054 -8.117 -10.945 1.00 92.75 159 GLN A C 1
ATOM 1143 O O . GLN A 1 159 ? -4.230 -8.170 -9.730 1.00 92.75 159 GLN A O 1
ATOM 1148 N N . PHE A 1 160 ? -4.845 -7.367 -11.722 1.00 92.12 160 PHE A N 1
ATOM 1149 C CA . PHE A 1 160 ? -6.004 -6.650 -11.171 1.00 92.12 160 PHE A CA 1
ATOM 1150 C C . PHE A 1 160 ? -7.032 -7.608 -10.547 1.00 92.12 160 PHE A C 1
ATOM 1152 O O . PHE A 1 160 ? -7.613 -7.307 -9.504 1.00 92.12 160 PHE A O 1
ATOM 1159 N N . GLY A 1 161 ? -7.225 -8.791 -11.137 1.00 90.00 161 GLY A N 1
ATOM 1160 C CA . GLY A 1 161 ? -8.039 -9.860 -10.560 1.00 90.00 161 GLY A CA 1
ATOM 1161 C C . GLY A 1 161 ? -7.502 -10.382 -9.221 1.00 90.00 161 GLY A C 1
ATOM 1162 O O . GLY A 1 161 ? -8.297 -10.655 -8.319 1.00 90.00 161 GLY A O 1
ATOM 1163 N N . ASP A 1 162 ? -6.180 -10.487 -9.063 1.00 90.12 162 ASP A N 1
ATOM 1164 C CA . ASP A 1 162 ? -5.539 -10.833 -7.788 1.00 90.12 162 ASP A CA 1
ATOM 1165 C C . ASP A 1 162 ? -5.796 -9.768 -6.720 1.00 90.12 162 ASP A C 1
ATOM 1167 O O . ASP A 1 162 ? -6.208 -10.114 -5.612 1.00 90.12 162 ASP A O 1
ATOM 1171 N N . VAL A 1 163 ? -5.662 -8.482 -7.069 1.00 90.31 163 VAL A N 1
ATOM 1172 C CA . VAL A 1 163 ? -5.967 -7.363 -6.159 1.00 90.31 163 VAL A CA 1
ATOM 1173 C C . VAL A 1 163 ? -7.421 -7.421 -5.692 1.00 90.31 163 VAL A C 1
ATOM 1175 O O . VAL A 1 163 ? -7.685 -7.353 -4.493 1.00 90.31 163 VAL A O 1
ATOM 1178 N N . LEU A 1 164 ? -8.374 -7.609 -6.614 1.00 87.38 164 LEU A N 1
ATOM 1179 C CA . LEU A 1 164 ? -9.798 -7.704 -6.276 1.00 87.38 164 LEU A CA 1
ATOM 1180 C C . LEU A 1 164 ? -10.088 -8.881 -5.334 1.00 87.38 164 LEU A C 1
ATOM 1182 O O . LEU A 1 164 ? -10.794 -8.710 -4.339 1.00 87.38 164 LEU A O 1
ATOM 1186 N N . ARG A 1 165 ? -9.504 -10.058 -5.596 1.00 85.25 165 ARG A N 1
ATOM 1187 C CA . ARG A 1 165 ? -9.633 -11.222 -4.704 1.00 85.25 165 ARG A CA 1
ATOM 1188 C C . ARG A 1 165 ? -9.045 -10.954 -3.322 1.00 85.25 165 ARG A C 1
ATOM 1190 O O . ARG A 1 165 ? -9.628 -11.376 -2.323 1.00 85.25 165 ARG A O 1
ATOM 1197 N N . ALA A 1 166 ? -7.906 -10.272 -3.264 1.00 85.50 166 ALA A N 1
ATOM 1198 C CA . ALA A 1 166 ? -7.213 -9.959 -2.022 1.00 85.50 166 ALA A CA 1
ATOM 1199 C C . ALA A 1 166 ? -8.014 -9.003 -1.124 1.00 85.50 166 ALA A C 1
ATOM 1201 O O . ALA A 1 166 ? -7.988 -9.143 0.097 1.00 85.50 166 ALA A O 1
ATOM 1202 N N . VAL A 1 167 ? -8.807 -8.100 -1.712 1.00 82.94 167 VAL A N 1
ATOM 1203 C CA . VAL A 1 167 ? -9.717 -7.216 -0.962 1.00 82.94 167 VAL A CA 1
ATOM 1204 C C . VAL A 1 167 ? -11.118 -7.796 -0.735 1.00 82.94 167 VAL A C 1
ATOM 1206 O O . VAL A 1 167 ? -12.026 -7.084 -0.312 1.00 82.94 167 VAL A O 1
ATOM 1209 N N . GLY A 1 168 ? -11.307 -9.096 -0.986 1.00 78.62 168 GLY A N 1
ATOM 1210 C CA . GLY A 1 168 ? -12.565 -9.801 -0.725 1.00 78.62 168 GLY A CA 1
ATOM 1211 C C . GLY A 1 168 ? -13.648 -9.595 -1.787 1.00 78.62 168 GLY A C 1
ATOM 1212 O O . GLY A 1 168 ? -14.801 -9.958 -1.558 1.00 78.62 168 GLY A O 1
ATOM 1213 N N . CYS A 1 169 ? -13.304 -9.047 -2.954 1.00 73.81 169 CYS A N 1
ATOM 1214 C CA . CYS A 1 169 ? -14.221 -8.937 -4.083 1.00 73.81 169 CYS A CA 1
ATOM 1215 C C . CYS A 1 169 ? -14.195 -10.216 -4.929 1.00 73.81 169 CYS A C 1
ATOM 1217 O O . CYS A 1 169 ? -13.145 -10.818 -5.164 1.00 73.81 169 CYS A O 1
ATOM 1219 N N . ALA A 1 170 ? -15.360 -10.628 -5.433 1.00 61.78 170 ALA A N 1
ATOM 1220 C CA . ALA A 1 170 ? -15.407 -11.632 -6.488 1.00 61.78 170 ALA A CA 1
ATOM 1221 C C . ALA A 1 170 ? -14.785 -11.032 -7.760 1.00 61.78 170 ALA A C 1
ATOM 1223 O O . ALA A 1 170 ? -15.138 -9.915 -8.142 1.00 61.78 170 ALA A O 1
ATOM 1224 N N . ALA A 1 171 ? -13.861 -11.757 -8.397 1.00 53.34 171 ALA A N 1
ATOM 1225 C CA . ALA A 1 171 ? -13.325 -11.349 -9.694 1.00 53.34 171 ALA A CA 1
ATOM 1226 C C . ALA A 1 171 ? -14.482 -11.211 -10.715 1.00 53.34 171 ALA A C 1
ATOM 1228 O O . ALA A 1 171 ? -15.430 -12.002 -10.633 1.00 53.34 171 ALA A O 1
ATOM 1229 N N . PRO A 1 172 ? -14.442 -10.200 -11.606 1.00 49.31 172 PRO A N 1
ATOM 1230 C CA . PRO A 1 172 ? -15.511 -9.931 -12.569 1.00 49.31 172 PRO A CA 1
ATOM 1231 C C . PRO A 1 172 ? -15.788 -11.104 -13.517 1.00 49.31 172 PRO A C 1
ATOM 1233 O O . PRO A 1 172 ? -14.824 -11.808 -13.896 1.00 49.31 172 PRO A O 1
#

InterPro domains:
  IPR027417 P-loop containing nucleoside triphosphate hydrolase [G3DSA:3.40.50.300] (1-167)
  IPR027417 P-loop containing nucleoside triphosphate hydrolase [SSF52540] (7-114)

Sequence (172 aa):
AEALGGAQRHPLMLVETAGGALSPGPSGSLQADIYAPLTTPISVDVGGGARTPAAVQLVGRSVLVGDGRLGGISVTLSALEALERRGYDVGAVVLIEEAGSDNVNSEFLREYLHLRAASDYGSGHPDAAARTTADAVVALGPHPPEGPLLEWFEEHKAQFGDVLRAVGCAAP

pLDDT: mean 79.03, std 17.44, range [35.97, 97.44]

Foldseek 3Di:
DDPPPDPPADDDDDDDDDDAQQDQDPVRGGNLVVCLVLLDFDFDCPPDDDDDGPRPNPDFAAEAEFEQDVVRLVVSVVRVVVNVVSNGRHLEYEYAHAVPDPSVSLVVQLVVQVVVLVVVVVVVDPCSPQRGNSQHSAYQYHDDPDDDVVVSCVVCVVNVQSSCVSRVHHRD